Protein AF-A0A9E3QMX7-F1 (afdb_monomer_lite)

Foldseek 3Di:
DDDDDPDPPVPVVPPPPPPDDDDDDDDPPDPPDDDDKDKDKFFADPPCLVVVVCCCVPPVVVVCVVVVKAWDDKDADPDVVVPHPTMIITMID

Radius of gyration: 32.36 Å; chains: 1; bounding box: 72×73×61 Å

Structure (mmCIF, N/CA/C/O backbone):
data_AF-A0A9E3QMX7-F1
#
_entry.id   AF-A0A9E3QMX7-F1
#
loop_
_atom_site.group_PDB
_atom_site.id
_atom_site.type_symbol
_atom_site.label_atom_id
_atom_site.label_alt_id
_atom_site.label_comp_id
_atom_site.label_asym_id
_atom_site.label_entity_id
_atom_site.label_seq_id
_atom_site.pdbx_PDB_ins_code
_atom_site.Cartn_x
_atom_site.Cartn_y
_atom_site.Cartn_z
_atom_site.occupancy
_atom_site.B_iso_or_equiv
_atom_site.auth_seq_id
_atom_site.auth_comp_id
_atom_site.auth_asym_id
_atom_site.auth_atom_id
_atom_site.pdbx_PDB_model_num
ATOM 1 N N . MET A 1 1 ? 56.898 -64.271 -41.130 1.0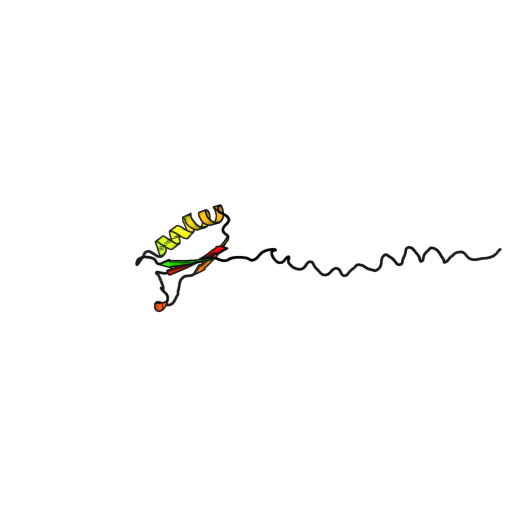0 42.28 1 MET A N 1
ATOM 2 C CA . MET A 1 1 ? 57.439 -62.922 -40.846 1.00 42.28 1 MET A CA 1
ATOM 3 C C . MET A 1 1 ? 56.353 -62.157 -40.098 1.00 42.28 1 MET A C 1
ATOM 5 O O . MET A 1 1 ? 55.369 -61.773 -40.696 1.00 42.28 1 MET A O 1
ATOM 9 N N . LEU A 1 2 ? 56.258 -62.316 -38.783 1.00 44.53 2 LEU A N 1
ATOM 10 C CA . LEU A 1 2 ? 57.011 -61.581 -37.765 1.00 44.53 2 LEU A CA 1
ATOM 11 C C . LEU A 1 2 ? 56.481 -60.141 -37.565 1.00 44.53 2 LEU A C 1
ATOM 13 O O . LEU A 1 2 ? 56.861 -59.226 -38.279 1.00 44.53 2 LEU A O 1
ATOM 17 N N . ARG A 1 3 ? 55.705 -60.007 -36.478 1.00 51.38 3 ARG A N 1
ATOM 18 C CA . ARG A 1 3 ? 55.655 -58.886 -35.520 1.00 51.38 3 ARG A CA 1
ATOM 19 C C . ARG A 1 3 ? 54.771 -57.656 -35.804 1.00 51.38 3 ARG A C 1
ATOM 21 O O . ARG A 1 3 ? 55.146 -56.718 -36.488 1.00 51.38 3 ARG A O 1
ATOM 28 N N . SER A 1 4 ? 53.708 -57.596 -34.996 1.00 56.72 4 SER A N 1
ATOM 29 C CA . SER A 1 4 ? 53.613 -56.620 -33.896 1.00 56.72 4 SER A CA 1
ATOM 30 C C . SER A 1 4 ? 53.464 -55.144 -34.282 1.00 56.72 4 SER A C 1
ATOM 32 O O . SER A 1 4 ? 54.405 -54.373 -34.139 1.00 56.72 4 SER A O 1
ATOM 34 N N . ARG A 1 5 ? 52.252 -54.725 -34.673 1.00 56.28 5 ARG A N 1
ATOM 35 C CA . ARG A 1 5 ? 51.790 -53.323 -34.536 1.00 56.28 5 ARG A CA 1
ATOM 36 C C . ARG A 1 5 ? 50.314 -53.199 -34.127 1.00 56.28 5 ARG A C 1
ATOM 38 O O . ARG A 1 5 ? 49.728 -52.129 -34.229 1.00 56.28 5 ARG A O 1
ATOM 45 N N . ALA A 1 6 ? 49.716 -54.273 -33.618 1.00 50.28 6 ALA A N 1
ATOM 46 C CA . ALA A 1 6 ? 48.446 -54.207 -32.905 1.00 50.28 6 ALA A CA 1
ATOM 47 C C . ALA A 1 6 ? 48.735 -53.858 -31.439 1.00 50.28 6 ALA A C 1
ATOM 49 O O . ALA A 1 6 ? 48.874 -54.777 -30.648 1.00 50.28 6 ALA A O 1
ATOM 50 N N . LEU A 1 7 ? 48.929 -52.572 -31.102 1.00 52.28 7 LEU A N 1
ATOM 51 C CA . LEU A 1 7 ? 48.632 -52.054 -29.746 1.00 52.28 7 LEU A CA 1
ATOM 52 C C . LEU A 1 7 ? 48.827 -50.540 -29.540 1.00 52.28 7 LEU A C 1
ATOM 54 O O . LEU A 1 7 ? 48.390 -50.030 -28.517 1.00 52.28 7 LEU A O 1
ATOM 58 N N . SER A 1 8 ? 49.459 -49.792 -30.451 1.00 54.09 8 SER A N 1
ATOM 59 C CA . SER A 1 8 ? 49.974 -48.452 -30.087 1.00 54.09 8 SER A CA 1
ATOM 60 C C . SER A 1 8 ? 49.180 -47.237 -30.580 1.00 54.09 8 SER A C 1
ATOM 62 O O . SER A 1 8 ? 49.613 -46.121 -30.321 1.00 54.09 8 SER A O 1
ATOM 64 N N . LEU A 1 9 ? 48.028 -47.397 -31.245 1.00 42.22 9 LEU A N 1
ATOM 65 C CA . LEU A 1 9 ? 47.225 -46.239 -31.695 1.00 42.22 9 LEU A CA 1
ATOM 66 C C . LEU A 1 9 ? 45.775 -46.218 -31.188 1.00 42.22 9 LEU A C 1
ATOM 68 O O . LEU A 1 9 ? 45.105 -45.198 -31.293 1.00 42.22 9 LEU A O 1
ATOM 72 N N . ALA A 1 10 ? 45.305 -47.292 -30.547 1.00 48.31 10 ALA A N 1
ATOM 73 C CA . ALA A 1 10 ? 43.984 -47.316 -29.911 1.00 48.31 10 ALA A CA 1
ATOM 74 C C . ALA A 1 10 ? 43.958 -46.643 -28.519 1.00 48.31 10 ALA A C 1
ATOM 76 O O . ALA A 1 10 ? 42.885 -46.437 -27.962 1.00 48.31 10 ALA A O 1
ATOM 77 N N . LEU A 1 11 ? 45.117 -46.267 -27.958 1.00 50.06 11 LEU A N 1
ATOM 78 C CA . LEU A 1 11 ? 45.213 -45.693 -26.607 1.00 50.06 11 LEU A CA 1
ATOM 79 C C . LEU A 1 11 ? 45.243 -44.150 -26.574 1.00 50.06 11 LEU A C 1
ATOM 81 O O . LEU A 1 11 ? 45.100 -43.568 -25.506 1.00 50.06 11 LEU A O 1
ATOM 85 N N . LEU A 1 12 ? 45.375 -43.468 -27.718 1.00 49.09 12 LEU A N 1
ATOM 86 C CA . LEU A 1 12 ? 45.450 -41.995 -27.775 1.00 49.09 12 LEU A CA 1
ATOM 87 C C . LEU A 1 12 ? 44.125 -41.293 -28.122 1.00 49.09 12 LEU A C 1
ATOM 89 O O . LEU A 1 12 ? 44.036 -40.083 -27.945 1.00 49.09 12 LEU A O 1
ATOM 93 N N . LEU A 1 13 ? 43.081 -42.023 -28.536 1.00 51.81 13 LEU A N 1
ATOM 94 C CA . LEU A 1 13 ? 41.723 -41.465 -28.689 1.00 51.81 13 LEU A CA 1
ATOM 95 C C . LEU A 1 13 ? 40.787 -41.767 -27.502 1.00 51.81 13 LEU A C 1
ATOM 97 O O . LEU A 1 13 ? 39.777 -41.091 -27.342 1.00 51.81 13 LEU A O 1
ATOM 101 N N . GLY A 1 14 ? 41.099 -42.757 -26.658 1.00 49.28 14 GLY A N 1
ATOM 102 C CA . GLY A 1 14 ? 40.195 -43.209 -25.588 1.00 49.28 14 GLY A CA 1
ATOM 103 C C . GLY A 1 14 ? 40.308 -42.455 -24.258 1.00 49.28 14 GLY A C 1
ATOM 104 O O . GLY A 1 14 ? 39.392 -42.514 -23.445 1.00 49.28 14 GLY A O 1
ATOM 105 N N . ALA A 1 15 ? 41.406 -41.734 -24.017 1.00 52.03 15 ALA A N 1
ATOM 106 C CA . ALA A 1 15 ? 41.684 -41.137 -22.706 1.00 52.03 15 ALA A CA 1
ATOM 107 C C . ALA A 1 15 ? 41.122 -39.714 -22.511 1.00 52.03 15 ALA A C 1
ATOM 109 O O . ALA A 1 15 ? 41.113 -39.217 -21.390 1.00 52.03 15 ALA A O 1
ATOM 110 N N . CYS A 1 16 ? 40.635 -39.050 -23.566 1.00 51.06 16 CYS A N 1
ATOM 111 C CA . CYS A 1 16 ? 40.142 -37.667 -23.469 1.00 51.06 16 CYS A CA 1
ATOM 112 C C . CYS A 1 16 ? 38.613 -37.564 -23.275 1.00 51.06 16 CYS A C 1
ATOM 114 O O . CYS A 1 16 ? 38.094 -36.477 -23.050 1.00 51.06 16 CYS A O 1
ATOM 116 N N . ALA A 1 17 ? 37.879 -38.682 -23.320 1.00 52.12 17 ALA A N 1
ATOM 117 C CA . ALA A 1 17 ? 36.411 -38.683 -23.287 1.00 52.12 17 ALA A CA 1
ATOM 118 C C . ALA A 1 17 ? 35.783 -39.038 -21.921 1.00 52.12 17 ALA A C 1
ATOM 120 O O . ALA A 1 17 ? 34.565 -39.160 -21.836 1.00 52.12 17 ALA A O 1
ATOM 121 N N . LEU A 1 18 ? 36.571 -39.209 -20.851 1.00 55.72 18 LEU A N 1
ATOM 122 C CA . LEU A 1 18 ? 36.058 -39.655 -19.539 1.00 55.72 18 LEU A CA 1
ATOM 123 C C . LEU A 1 18 ? 36.142 -38.610 -18.415 1.00 55.72 18 LEU A C 1
ATOM 125 O O . LEU A 1 18 ? 35.932 -38.943 -17.252 1.00 55.72 18 LEU A O 1
ATOM 129 N N . VAL A 1 19 ? 36.390 -37.338 -18.732 1.00 57.38 19 VAL A N 1
ATOM 130 C CA . VAL A 1 19 ? 36.397 -36.252 -17.737 1.00 57.38 19 VAL A CA 1
ATOM 131 C C . VAL A 1 19 ? 35.499 -35.113 -18.207 1.00 57.38 19 VAL A C 1
ATOM 133 O O . VAL A 1 19 ? 36.015 -34.103 -18.660 1.00 57.38 19 VAL A O 1
ATOM 136 N N . ASN A 1 20 ? 34.169 -35.267 -18.140 1.00 58.84 20 ASN A N 1
ATOM 137 C CA . ASN A 1 20 ? 33.279 -34.156 -17.752 1.00 58.84 20 ASN A CA 1
ATOM 138 C C . ASN A 1 20 ? 31.803 -34.580 -17.583 1.00 58.84 20 ASN A C 1
ATOM 140 O O . ASN A 1 20 ? 30.980 -34.365 -18.467 1.00 58.84 20 ASN A O 1
ATOM 144 N N . ALA A 1 21 ? 31.431 -35.164 -16.442 1.00 61.31 21 ALA A N 1
ATOM 145 C CA . ALA A 1 21 ? 30.018 -35.450 -16.139 1.00 61.31 21 ALA A CA 1
ATOM 146 C C . ALA A 1 21 ? 29.618 -35.080 -14.702 1.00 61.31 21 ALA A C 1
ATOM 148 O O . ALA A 1 21 ? 28.792 -35.742 -14.085 1.00 61.31 21 ALA A O 1
ATOM 149 N N . ALA A 1 22 ? 30.201 -34.009 -14.164 1.00 62.84 22 ALA A N 1
ATOM 150 C CA . ALA A 1 22 ? 29.768 -33.427 -12.897 1.00 62.84 22 ALA A CA 1
ATOM 151 C C . ALA A 1 22 ? 29.929 -31.903 -12.935 1.00 62.84 22 ALA A C 1
ATOM 153 O O . ALA A 1 22 ? 30.646 -31.315 -12.128 1.00 62.84 22 ALA A O 1
ATOM 154 N N . ALA A 1 23 ? 29.285 -31.249 -13.906 1.00 67.19 23 ALA A N 1
ATOM 155 C CA . ALA A 1 23 ? 29.046 -29.820 -13.764 1.00 67.19 23 ALA A CA 1
ATOM 156 C C . ALA A 1 23 ? 28.054 -29.644 -12.599 1.00 67.19 23 ALA A C 1
ATOM 158 O O . ALA A 1 23 ? 27.013 -30.310 -12.600 1.00 67.19 23 ALA A O 1
ATOM 159 N N . PRO A 1 24 ? 28.353 -28.811 -11.587 1.00 73.69 24 PRO A N 1
ATOM 160 C CA . PRO A 1 24 ? 27.368 -28.496 -10.563 1.00 73.69 24 PRO A CA 1
ATOM 161 C C . PRO A 1 24 ? 26.131 -27.906 -11.244 1.00 73.69 24 PRO A C 1
ATOM 163 O O . PRO A 1 24 ? 26.257 -27.133 -12.197 1.00 73.69 24 PRO A O 1
ATOM 166 N N . ALA A 1 25 ? 24.941 -28.281 -10.767 1.00 77.56 25 ALA A N 1
ATOM 167 C CA . ALA A 1 25 ? 23.698 -27.682 -11.239 1.00 77.56 25 ALA A CA 1
ATOM 168 C C . ALA A 1 25 ? 23.823 -26.146 -11.202 1.00 77.56 25 ALA A C 1
ATOM 170 O O . ALA A 1 25 ? 24.438 -25.622 -10.261 1.00 77.56 25 ALA A O 1
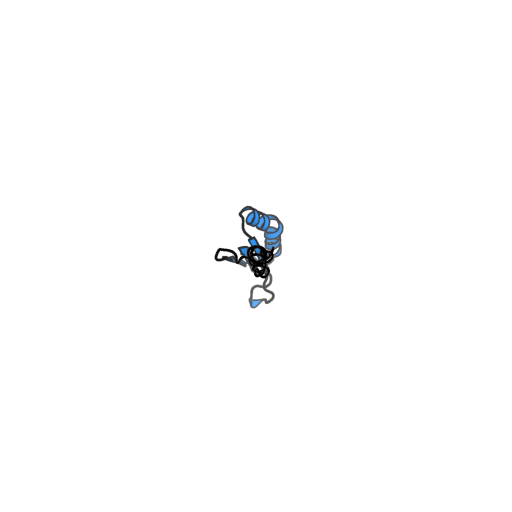ATOM 171 N N . PRO A 1 26 ? 23.283 -25.420 -12.201 1.00 76.19 26 PRO A N 1
ATOM 172 C CA . PRO A 1 26 ? 23.304 -23.966 -12.180 1.00 76.19 26 PRO A CA 1
ATOM 173 C C . PRO A 1 26 ? 22.700 -23.500 -10.855 1.00 76.19 26 PRO A C 1
ATOM 175 O O . PRO A 1 26 ? 21.561 -23.832 -10.520 1.00 76.19 26 PRO A O 1
ATOM 178 N N . ARG A 1 27 ? 23.505 -22.790 -10.059 1.00 75.69 27 ARG A N 1
ATOM 179 C CA . ARG A 1 27 ? 22.998 -22.128 -8.857 1.00 75.69 27 ARG A CA 1
ATOM 180 C C . ARG A 1 27 ? 21.977 -21.083 -9.307 1.00 75.69 27 ARG A C 1
ATOM 182 O O . ARG A 1 27 ? 22.187 -20.500 -10.372 1.00 75.69 27 ARG A O 1
ATOM 189 N N . PRO A 1 28 ? 20.911 -20.834 -8.526 1.00 78.19 28 PRO A N 1
ATOM 190 C CA . PRO A 1 28 ? 20.046 -19.692 -8.774 1.00 78.19 28 PRO A CA 1
ATOM 191 C C . PRO A 1 28 ? 20.924 -18.460 -8.978 1.00 78.19 28 PRO A C 1
ATOM 193 O O . PRO A 1 28 ? 21.806 -18.191 -8.159 1.00 78.19 28 PRO A O 1
ATOM 196 N N . GLU A 1 29 ? 20.750 -17.779 -10.106 1.00 67.25 29 GLU A N 1
ATOM 197 C CA . GLU A 1 29 ? 21.445 -16.526 -10.354 1.00 67.25 29 GLU A CA 1
ATOM 198 C C . GLU A 1 29 ? 20.985 -15.537 -9.280 1.00 67.25 29 GLU A C 1
ATOM 200 O O . GLU A 1 29 ? 19.824 -15.123 -9.252 1.00 67.25 29 GLU A O 1
ATOM 205 N N . GLU A 1 30 ? 21.877 -15.217 -8.341 1.00 68.69 30 GLU A N 1
ATOM 206 C CA . GLU A 1 30 ? 21.642 -14.144 -7.381 1.00 68.69 30 GLU A CA 1
ATOM 207 C C . GLU A 1 30 ? 21.453 -12.853 -8.188 1.00 68.69 30 GLU A C 1
ATOM 209 O O . GLU A 1 30 ? 22.310 -12.546 -9.026 1.00 68.69 30 GLU A O 1
ATOM 214 N N . PRO A 1 31 ? 20.351 -12.106 -7.990 1.00 69.06 31 PRO A N 1
ATOM 215 C CA . PRO A 1 31 ? 20.108 -10.887 -8.741 1.00 69.06 31 PRO A CA 1
ATOM 216 C C . PRO A 1 31 ? 21.339 -9.986 -8.648 1.00 69.06 31 PRO A C 1
ATOM 218 O O . PRO A 1 31 ? 21.780 -9.630 -7.554 1.00 69.06 31 PRO A O 1
ATOM 221 N N . SER A 1 32 ? 21.910 -9.628 -9.797 1.00 66.94 32 SER A N 1
ATOM 222 C CA . SER A 1 32 ? 23.099 -8.785 -9.883 1.00 66.94 32 SER A CA 1
ATOM 223 C C . SER A 1 32 ? 22.732 -7.333 -9.547 1.00 66.94 32 SER A C 1
ATOM 225 O O . SER A 1 32 ? 22.585 -6.492 -10.431 1.00 66.94 32 SER A O 1
ATOM 227 N N . GLY A 1 33 ? 22.495 -7.046 -8.267 1.00 75.38 33 GLY A N 1
ATOM 228 C CA . GLY A 1 33 ? 22.153 -5.716 -7.771 1.00 75.38 33 GLY A CA 1
ATOM 229 C C . GLY A 1 33 ? 21.538 -5.734 -6.372 1.00 75.38 33 GLY A C 1
ATOM 230 O O . GLY A 1 33 ? 20.823 -6.660 -5.991 1.00 75.38 33 GLY A O 1
ATOM 231 N N . HIS A 1 34 ? 21.787 -4.681 -5.593 1.00 82.94 34 HIS A N 1
ATOM 232 C CA . HIS A 1 34 ? 21.115 -4.491 -4.309 1.00 82.94 34 HIS A CA 1
ATOM 233 C C . HIS A 1 34 ? 19.639 -4.147 -4.544 1.00 82.94 34 HIS A C 1
ATOM 235 O O . HIS A 1 34 ? 19.326 -3.131 -5.165 1.00 82.94 34 HIS A O 1
ATOM 241 N N . ARG A 1 35 ? 18.717 -4.975 -4.036 1.00 86.38 35 ARG A N 1
ATOM 242 C CA . ARG A 1 35 ? 17.283 -4.652 -4.051 1.00 86.38 35 ARG A CA 1
ATOM 243 C C . ARG A 1 35 ? 16.972 -3.606 -2.987 1.00 86.38 35 ARG A C 1
ATOM 245 O O . ARG A 1 35 ? 17.320 -3.788 -1.822 1.00 86.38 35 ARG A O 1
ATOM 252 N N . VAL A 1 36 ? 16.267 -2.552 -3.380 1.00 91.06 36 VAL A N 1
ATOM 253 C CA . VAL A 1 36 ? 15.710 -1.557 -2.458 1.00 91.06 36 VAL A CA 1
ATOM 254 C C . VAL A 1 36 ? 14.231 -1.861 -2.256 1.00 91.06 36 VAL A C 1
ATOM 256 O O . VAL A 1 36 ? 13.549 -2.314 -3.172 1.00 91.06 36 VAL A O 1
ATOM 259 N N . PHE A 1 37 ? 13.746 -1.640 -1.039 1.00 94.31 37 PHE A N 1
ATOM 260 C CA . PHE A 1 37 ? 12.330 -1.728 -0.713 1.00 94.31 37 PHE A CA 1
ATOM 261 C C . PHE A 1 37 ? 11.886 -0.420 -0.073 1.00 94.31 37 PHE A C 1
ATOM 263 O O . PHE A 1 37 ? 12.593 0.139 0.764 1.00 94.31 37 PHE A O 1
ATOM 270 N N . GLU A 1 38 ? 10.691 0.028 -0.429 1.00 95.06 38 GLU A N 1
ATOM 271 C CA . GLU A 1 38 ? 10.030 1.172 0.183 1.00 95.06 38 GLU A CA 1
ATOM 272 C C . GLU A 1 38 ? 8.874 0.677 1.057 1.00 95.06 38 GLU A C 1
ATOM 274 O O . GLU A 1 38 ? 8.011 -0.082 0.602 1.00 95.06 38 GLU A O 1
ATOM 279 N N . LEU A 1 39 ? 8.858 1.122 2.315 1.00 96.44 39 LEU A N 1
ATOM 280 C CA . LEU A 1 39 ? 7.735 0.955 3.232 1.00 96.44 39 LEU A CA 1
ATOM 281 C C . LEU A 1 39 ? 7.042 2.305 3.397 1.00 96.44 39 LEU A C 1
ATOM 283 O O . LEU A 1 39 ? 7.683 3.296 3.747 1.00 96.44 39 LEU A O 1
ATOM 287 N N . ARG A 1 40 ? 5.734 2.346 3.156 1.00 95.94 40 ARG A N 1
ATOM 288 C CA . ARG A 1 40 ? 4.934 3.571 3.262 1.00 95.94 40 ARG A CA 1
ATOM 289 C C . A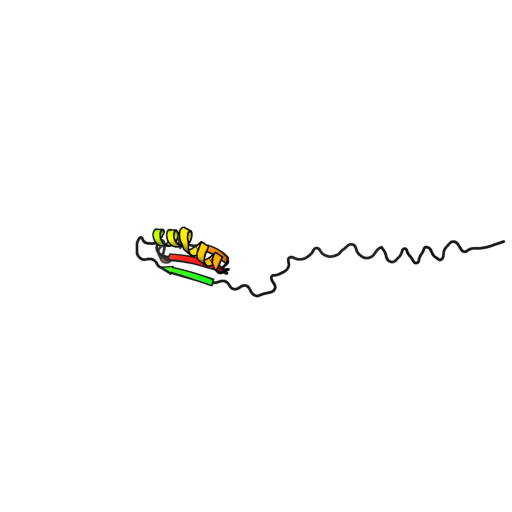RG A 1 40 ? 3.922 3.412 4.383 1.00 95.94 40 ARG A C 1
ATOM 291 O O . ARG A 1 40 ? 3.359 2.337 4.533 1.00 95.94 40 ARG A O 1
ATOM 298 N N . THR A 1 41 ? 3.642 4.487 5.112 1.00 96.56 41 THR A N 1
ATOM 299 C CA . THR A 1 41 ? 2.596 4.511 6.143 1.00 96.56 41 THR A CA 1
ATOM 300 C C . THR A 1 41 ? 1.607 5.615 5.820 1.00 96.56 41 THR A C 1
ATOM 302 O O . THR A 1 41 ? 1.982 6.781 5.716 1.00 96.56 41 THR A O 1
ATOM 305 N N . TYR A 1 42 ? 0.343 5.241 5.664 1.00 96.94 42 TYR A N 1
ATOM 306 C CA . TYR A 1 42 ? -0.763 6.159 5.430 1.00 96.94 42 TYR A CA 1
ATOM 307 C C . TYR A 1 42 ? -1.675 6.194 6.645 1.00 96.94 42 TYR A C 1
ATOM 309 O O . TYR A 1 42 ? -1.976 5.143 7.201 1.00 96.94 42 TYR A O 1
ATOM 317 N N . TYR A 1 43 ? -2.144 7.391 6.988 1.00 96.38 43 TYR A N 1
ATOM 318 C CA . TYR A 1 43 ? -3.155 7.628 8.013 1.00 96.38 43 TYR A CA 1
ATOM 319 C C . TYR A 1 43 ? -4.404 8.192 7.345 1.00 96.38 43 TYR A C 1
ATOM 321 O O . TYR A 1 43 ? -4.307 9.094 6.506 1.00 96.38 43 TYR A O 1
ATOM 329 N N . THR A 1 44 ? -5.567 7.659 7.692 1.00 96.44 44 THR A N 1
ATOM 330 C CA . THR A 1 44 ? -6.856 8.130 7.187 1.00 96.44 44 THR A CA 1
ATOM 331 C C . THR A 1 44 ? -7.627 8.880 8.255 1.00 96.44 44 THR A C 1
ATOM 333 O O . THR A 1 44 ? -7.525 8.578 9.439 1.00 96.44 44 THR A O 1
ATOM 336 N N . ASN A 1 45 ? -8.484 9.799 7.817 1.00 96.31 45 ASN A N 1
ATOM 337 C CA . ASN A 1 45 ? -9.527 10.334 8.684 1.00 96.31 45 ASN A CA 1
ATOM 338 C C . ASN A 1 45 ? -10.479 9.210 9.150 1.00 96.31 45 ASN A C 1
ATOM 340 O O . ASN A 1 45 ? -10.612 8.197 8.450 1.00 96.31 45 ASN A O 1
ATOM 344 N N . PRO A 1 46 ? -11.191 9.391 10.278 1.00 94.81 46 PRO A N 1
ATOM 345 C CA . PRO A 1 46 ? -12.154 8.409 10.768 1.00 94.81 46 PRO A CA 1
ATOM 346 C C . PRO A 1 46 ? -13.162 7.981 9.692 1.00 94.81 46 PRO A C 1
ATOM 348 O O . PRO A 1 46 ? -13.726 8.817 8.983 1.00 94.81 46 PRO A O 1
ATOM 351 N N . GLY A 1 47 ? -13.366 6.668 9.550 1.00 95.31 47 GLY A N 1
ATOM 352 C CA . GLY A 1 47 ? -14.302 6.084 8.581 1.00 95.31 47 GLY A CA 1
ATOM 353 C C . GLY A 1 47 ? -13.849 6.122 7.114 1.00 95.31 47 GLY A C 1
ATOM 354 O O . GLY A 1 47 ? -14.645 5.804 6.235 1.00 95.31 47 GLY A O 1
ATOM 355 N N . LYS A 1 48 ? -12.598 6.509 6.816 1.00 97.25 48 LYS A N 1
ATOM 356 C CA . LYS A 1 48 ? -12.077 6.631 5.436 1.00 97.25 48 LYS A CA 1
ATOM 357 C C . LYS A 1 48 ? -11.155 5.501 4.980 1.00 97.25 48 LYS A C 1
ATOM 359 O O . LYS A 1 48 ? -10.603 5.565 3.880 1.00 97.25 48 LYS A O 1
ATOM 364 N N . MET A 1 49 ? -11.018 4.449 5.777 1.00 96.75 49 MET A N 1
ATOM 365 C CA . MET A 1 49 ? -10.147 3.320 5.455 1.00 96.75 49 MET A CA 1
ATOM 366 C C . MET A 1 49 ? -10.621 2.529 4.230 1.00 96.75 49 MET A C 1
ATOM 368 O O . MET A 1 49 ? -9.822 2.206 3.349 1.00 96.75 49 MET A O 1
ATOM 372 N N . ASP A 1 50 ? -11.930 2.301 4.108 1.00 97.00 50 ASP A N 1
ATOM 373 C CA . ASP A 1 50 ? -12.501 1.599 2.954 1.00 97.00 50 ASP A CA 1
ATOM 374 C C . ASP A 1 50 ? -12.341 2.395 1.652 1.00 97.00 50 ASP A C 1
ATOM 376 O O . ASP A 1 50 ? -11.990 1.820 0.617 1.00 97.00 50 ASP A O 1
ATOM 380 N N . ASP A 1 51 ? -12.496 3.722 1.713 1.00 97.88 51 ASP A N 1
ATOM 381 C CA . ASP A 1 51 ? -12.241 4.626 0.584 1.00 97.88 51 ASP A CA 1
ATOM 382 C C . ASP A 1 51 ? -10.767 4.548 0.144 1.00 97.88 51 ASP A C 1
ATOM 384 O O . ASP A 1 51 ? -10.462 4.471 -1.053 1.00 97.88 51 ASP A O 1
ATOM 388 N N . LEU A 1 52 ? -9.831 4.514 1.103 1.00 97.44 52 LEU A N 1
ATOM 389 C CA . LEU A 1 52 ? -8.403 4.360 0.821 1.00 97.44 52 LEU A CA 1
ATOM 390 C C . LEU A 1 52 ? -8.106 3.012 0.154 1.00 97.44 52 LEU A C 1
ATOM 392 O O . LEU A 1 52 ? -7.408 2.962 -0.864 1.00 97.44 52 LEU A O 1
ATOM 396 N N . HIS A 1 53 ? -8.656 1.928 0.696 1.00 97.25 53 HIS A N 1
ATOM 397 C CA . HIS A 1 53 ? -8.533 0.589 0.132 1.00 97.25 53 HIS A CA 1
ATOM 398 C C . HIS A 1 53 ? -9.089 0.517 -1.297 1.00 97.25 53 HIS A C 1
ATOM 400 O O . HIS A 1 53 ? -8.434 -0.027 -2.191 1.00 97.25 53 HIS A O 1
ATOM 406 N N . LYS A 1 54 ? -10.267 1.107 -1.537 1.00 98.12 54 LYS A N 1
ATOM 407 C CA . LYS A 1 54 ? -10.889 1.199 -2.863 1.00 98.12 54 LYS A CA 1
ATOM 408 C C . LYS A 1 54 ? -9.977 1.923 -3.849 1.00 98.12 54 LYS A C 1
ATOM 410 O O . LYS A 1 54 ? -9.692 1.389 -4.919 1.00 98.12 54 LYS A O 1
ATOM 415 N N . ARG A 1 55 ? -9.430 3.080 -3.460 1.00 97.44 55 ARG A N 1
ATOM 416 C CA . ARG A 1 55 ? -8.492 3.856 -4.286 1.00 97.44 55 ARG A CA 1
ATOM 417 C C . ARG A 1 55 ? -7.260 3.044 -4.688 1.00 97.44 55 ARG A C 1
ATOM 419 O O . ARG A 1 55 ? -6.843 3.102 -5.847 1.00 97.44 55 ARG A O 1
ATOM 426 N N . PHE A 1 56 ? -6.677 2.290 -3.755 1.00 97.25 56 PHE A N 1
ATOM 427 C CA . PHE A 1 56 ? -5.524 1.445 -4.066 1.00 97.25 56 PHE A CA 1
ATOM 428 C C . PHE A 1 56 ? -5.882 0.333 -5.051 1.00 97.25 56 PHE A C 1
ATOM 430 O O . PHE A 1 56 ? -5.221 0.220 -6.085 1.00 97.25 56 PHE A O 1
ATOM 437 N N . ARG A 1 57 ? -6.955 -0.420 -4.774 1.00 96.50 57 ARG A N 1
ATOM 438 C CA . ARG A 1 57 ? -7.406 -1.533 -5.623 1.00 96.50 57 ARG A CA 1
ATOM 439 C C . ARG A 1 57 ? -7.776 -1.092 -7.036 1.00 96.50 57 ARG A C 1
ATOM 441 O O . ARG A 1 57 ? -7.376 -1.739 -7.996 1.00 96.50 57 ARG A O 1
ATOM 448 N N . GLU A 1 58 ? -8.530 -0.007 -7.165 1.00 97.88 58 GLU A N 1
ATOM 449 C CA . GLU A 1 58 ? -9.131 0.387 -8.444 1.00 97.88 58 GLU A CA 1
ATOM 450 C C . GLU A 1 58 ? -8.226 1.289 -9.290 1.00 97.88 58 GLU A C 1
ATOM 452 O O . GLU A 1 58 ? -8.379 1.347 -10.512 1.00 97.88 58 GLU A O 1
ATOM 457 N N . HIS A 1 59 ? -7.274 1.994 -8.669 1.00 97.12 59 HIS A N 1
ATOM 458 C CA . HIS A 1 59 ? -6.501 3.024 -9.365 1.00 97.12 59 HIS A CA 1
ATOM 459 C C . HIS A 1 59 ? -4.996 2.931 -9.111 1.00 97.12 59 HIS A C 1
ATOM 461 O O . HIS A 1 59 ? -4.212 2.814 -10.055 1.00 97.12 59 HIS A O 1
ATOM 467 N N . THR A 1 60 ? -4.563 3.008 -7.850 1.00 96.88 60 THR A N 1
ATOM 468 C CA . THR A 1 60 ? -3.146 3.254 -7.535 1.00 96.88 60 THR A CA 1
ATOM 469 C C . THR A 1 60 ? -2.250 2.066 -7.869 1.00 96.88 60 THR A C 1
ATOM 471 O O . THR A 1 60 ? -1.181 2.276 -8.434 1.00 96.88 60 THR A O 1
ATOM 474 N N . CYS A 1 61 ? -2.692 0.830 -7.614 1.00 96.94 61 CYS A N 1
ATOM 475 C CA . CYS A 1 61 ? -1.894 -0.354 -7.937 1.00 96.94 61 CYS A CA 1
ATOM 476 C C . CYS A 1 61 ? -1.553 -0.422 -9.434 1.00 96.94 61 CYS A C 1
ATOM 478 O O . CYS A 1 61 ? -0.395 -0.629 -9.796 1.00 96.94 61 CYS A O 1
ATOM 480 N N . ARG A 1 62 ? -2.536 -0.153 -10.306 1.00 96.75 62 ARG A N 1
ATOM 481 C CA . ARG A 1 62 ? -2.329 -0.098 -11.761 1.00 96.75 62 ARG A CA 1
ATOM 482 C C . ARG A 1 62 ? -1.358 1.014 -12.160 1.00 96.75 62 ARG A C 1
ATOM 484 O O . ARG A 1 62 ? -0.536 0.811 -13.050 1.00 96.75 62 ARG A O 1
ATOM 491 N N . LEU A 1 63 ? -1.451 2.186 -11.528 1.00 97.12 63 LEU A N 1
ATOM 492 C CA . LEU A 1 63 ? -0.546 3.303 -11.803 1.00 97.12 63 LEU A CA 1
ATOM 493 C C . LEU A 1 63 ? 0.899 2.961 -11.412 1.00 97.12 63 LEU A C 1
ATOM 495 O O . LEU A 1 63 ? 1.810 3.207 -12.194 1.00 97.12 63 LEU A O 1
ATOM 499 N N . PHE A 1 64 ? 1.110 2.353 -10.246 1.00 96.06 64 PHE A N 1
ATOM 500 C CA . PHE A 1 64 ? 2.444 1.966 -9.775 1.00 96.06 64 PHE A CA 1
ATOM 501 C C . PHE A 1 64 ? 3.077 0.917 -10.692 1.00 96.06 64 PHE A C 1
ATOM 503 O O . PHE A 1 64 ? 4.210 1.091 -11.138 1.00 96.06 64 PHE A O 1
ATOM 510 N N . GLN A 1 65 ? 2.306 -0.102 -11.078 1.00 96.00 65 GLN A N 1
ATOM 511 C CA . GLN A 1 65 ? 2.751 -1.111 -12.041 1.00 96.00 65 GLN A CA 1
ATOM 512 C C . GLN A 1 65 ? 3.081 -0.499 -13.411 1.00 96.00 65 GLN A C 1
ATOM 514 O O . GLN A 1 65 ? 4.092 -0.854 -14.011 1.00 96.00 65 GLN A O 1
ATOM 519 N N . LYS A 1 66 ? 2.285 0.472 -13.893 1.00 97.12 66 LYS A N 1
ATOM 520 C CA . LYS A 1 66 ? 2.565 1.202 -15.146 1.00 97.12 66 LYS A CA 1
ATOM 521 C C . LYS A 1 66 ? 3.927 1.908 -15.120 1.00 97.12 66 LYS A C 1
ATOM 523 O O . LYS A 1 66 ? 4.549 2.050 -16.167 1.00 97.12 66 LYS A O 1
ATOM 528 N N . HIS A 1 67 ? 4.382 2.342 -13.947 1.00 96.19 67 HIS A N 1
ATOM 529 C CA . HIS A 1 67 ? 5.671 3.008 -13.756 1.00 96.19 67 HIS A CA 1
ATOM 530 C C . HIS A 1 67 ? 6.788 2.059 -13.287 1.00 96.19 67 HIS A C 1
ATOM 532 O O . HIS A 1 67 ? 7.823 2.524 -12.824 1.00 96.19 67 HIS A O 1
ATOM 538 N N . GLY A 1 68 ? 6.603 0.742 -13.431 1.00 94.25 68 GLY A N 1
ATOM 539 C CA . GLY A 1 68 ? 7.647 -0.255 -13.177 1.00 94.25 68 GLY A CA 1
ATOM 540 C C . GLY A 1 68 ? 7.854 -0.616 -11.706 1.00 94.25 68 GLY A C 1
ATOM 541 O O . GLY A 1 68 ? 8.818 -1.306 -11.390 1.00 94.25 68 GLY A O 1
ATOM 542 N N . MET A 1 69 ? 6.966 -0.183 -10.809 1.00 94.88 69 MET A N 1
ATOM 543 C CA . MET A 1 69 ? 7.060 -0.523 -9.389 1.00 94.88 69 MET A CA 1
ATOM 544 C C . MET A 1 69 ? 6.497 -1.924 -9.130 1.00 94.88 69 MET A C 1
ATOM 546 O O . MET A 1 69 ? 5.431 -2.294 -9.634 1.00 94.88 69 MET A O 1
ATOM 550 N N . THR A 1 70 ? 7.176 -2.682 -8.277 1.00 94.94 70 THR A N 1
ATOM 551 C CA . THR A 1 70 ? 6.758 -4.008 -7.821 1.00 94.94 70 THR A CA 1
ATOM 552 C C . THR A 1 70 ? 6.008 -3.889 -6.499 1.00 94.94 70 THR A C 1
ATOM 554 O O . THR A 1 70 ? 6.584 -3.535 -5.475 1.00 94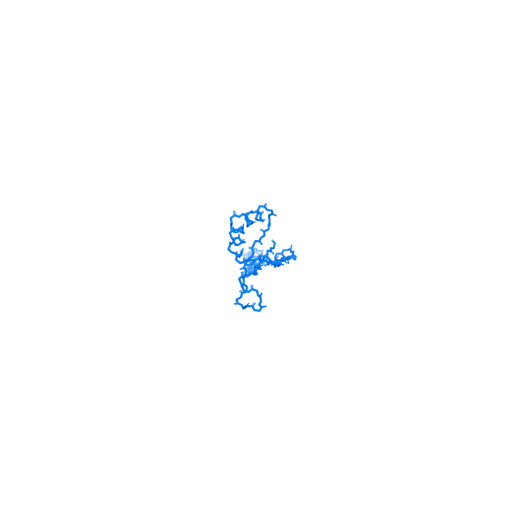.94 70 THR A O 1
ATOM 557 N N . LEU A 1 71 ? 4.720 -4.233 -6.481 1.00 96.19 71 LEU A N 1
ATOM 558 C CA . LEU A 1 71 ? 3.932 -4.285 -5.244 1.00 96.19 71 LEU A CA 1
ATOM 559 C C . LEU A 1 71 ? 4.233 -5.586 -4.493 1.00 96.19 71 L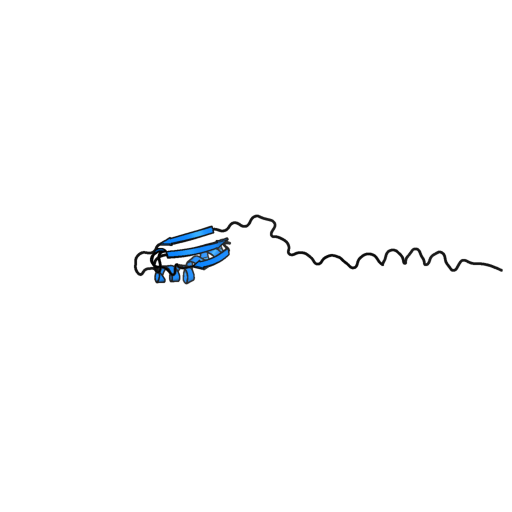EU A C 1
ATOM 561 O O . LEU A 1 71 ? 4.044 -6.667 -5.045 1.00 96.19 71 LEU A O 1
ATOM 565 N N . VAL A 1 72 ? 4.675 -5.491 -3.239 1.00 96.25 72 VAL A N 1
ATOM 566 C CA . VAL A 1 72 ? 4.988 -6.664 -2.403 1.00 96.25 72 VAL A CA 1
ATOM 567 C C . VAL A 1 72 ? 3.804 -7.039 -1.517 1.00 96.25 72 VAL A C 1
ATOM 569 O O . VAL A 1 72 ? 3.503 -8.218 -1.362 1.00 96.25 72 VAL A O 1
ATOM 572 N N . GLY A 1 73 ? 3.127 -6.052 -0.930 1.00 95.25 73 GLY A N 1
ATOM 573 C CA . GLY A 1 73 ? 1.977 -6.312 -0.071 1.00 95.25 73 GLY A CA 1
ATOM 574 C C . GLY A 1 73 ? 1.442 -5.074 0.634 1.00 95.25 73 GLY A C 1
ATOM 575 O O . GLY A 1 73 ? 2.005 -3.982 0.530 1.00 95.25 73 GLY A O 1
ATOM 576 N N . PHE A 1 74 ? 0.337 -5.279 1.344 1.00 97.44 74 PHE A N 1
ATOM 577 C CA . PHE A 1 74 ? -0.389 -4.267 2.100 1.00 97.44 74 PHE A CA 1
ATOM 578 C C . PHE A 1 74 ? -0.769 -4.852 3.459 1.00 97.44 74 PHE A C 1
ATOM 580 O O . PHE A 1 74 ? -1.280 -5.969 3.523 1.00 97.44 74 PHE A O 1
ATOM 587 N N . TRP A 1 75 ? -0.544 -4.091 4.527 1.00 97.56 75 TRP A N 1
ATOM 588 C CA . TRP A 1 75 ? -0.866 -4.487 5.896 1.00 97.56 75 TRP A CA 1
ATOM 589 C C . TRP A 1 75 ? -1.664 -3.396 6.602 1.00 97.56 75 TRP A C 1
ATOM 591 O O . TRP A 1 75 ? -1.472 -2.206 6.352 1.00 97.56 75 TRP A O 1
ATOM 601 N N . THR A 1 76 ? -2.530 -3.812 7.518 1.00 96.88 76 THR A N 1
ATOM 602 C CA . THR A 1 76 ? -3.248 -2.936 8.446 1.00 96.88 76 THR A CA 1
ATOM 603 C C . THR A 1 76 ? -2.958 -3.403 9.870 1.00 96.88 76 THR A C 1
ATOM 605 O O . THR A 1 76 ? -2.944 -4.618 10.096 1.00 96.88 76 THR A O 1
ATOM 608 N N . PRO A 1 77 ? -2.730 -2.499 10.835 1.00 96.06 77 PRO A N 1
ATOM 609 C CA . PRO A 1 77 ? -2.586 -2.892 12.230 1.00 96.06 77 PRO A CA 1
ATOM 610 C C . PRO A 1 77 ? -3.844 -3.586 12.752 1.00 96.06 77 PRO A C 1
ATOM 612 O O . PRO A 1 77 ? -4.960 -3.267 12.335 1.00 96.06 77 PRO A O 1
ATOM 615 N N . ILE A 1 78 ? -3.650 -4.523 13.677 1.00 96.12 78 ILE A N 1
ATOM 616 C CA . ILE A 1 78 ? 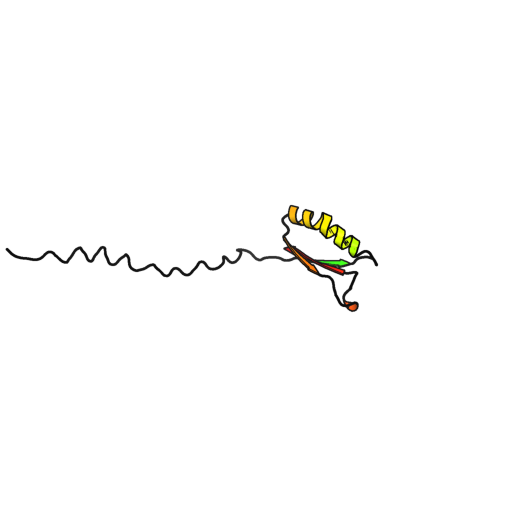-4.740 -5.246 14.350 1.00 96.12 78 ILE A CA 1
ATOM 617 C C . ILE A 1 78 ? -5.025 -4.702 15.757 1.00 96.12 78 ILE A C 1
ATOM 619 O O . ILE A 1 78 ? -6.152 -4.830 16.234 1.00 96.12 78 ILE A O 1
ATOM 623 N N . ASP A 1 79 ? -4.037 -4.057 16.383 1.00 96.56 79 ASP A N 1
ATOM 624 C CA . ASP A 1 79 ? -4.139 -3.469 17.718 1.00 96.56 79 ASP A CA 1
ATOM 625 C C . ASP A 1 79 ? -4.507 -1.981 17.639 1.00 96.56 79 ASP A C 1
ATOM 627 O O . ASP A 1 79 ? -3.939 -1.229 16.844 1.00 96.56 79 ASP A O 1
ATOM 631 N N . GLU A 1 80 ? -5.408 -1.525 18.515 1.00 93.50 80 GLU A N 1
ATOM 632 C CA . GLU A 1 80 ? -5.860 -0.120 18.560 1.00 93.50 80 GLU A CA 1
ATOM 633 C C . GLU A 1 80 ? -4.691 0.859 18.766 1.00 93.50 80 GLU A C 1
ATOM 635 O O . GLU A 1 80 ? -4.613 1.888 18.100 1.00 93.50 80 GLU A O 1
ATOM 640 N N . LYS A 1 81 ? -3.723 0.501 19.626 1.00 94.81 81 LYS A N 1
ATOM 641 C CA . LYS A 1 81 ? -2.526 1.319 19.910 1.00 94.81 81 LYS A CA 1
ATOM 642 C C . LYS A 1 81 ? -1.671 1.594 18.666 1.00 94.81 81 LYS A C 1
ATOM 644 O O . LYS A 1 81 ? -0.924 2.568 18.641 1.00 94.81 81 LYS A O 1
ATOM 649 N N . ASP A 1 82 ? -1.769 0.730 17.656 1.00 92.25 82 ASP A N 1
ATOM 650 C CA . ASP A 1 82 ? -0.948 0.779 16.450 1.00 92.25 82 ASP A CA 1
ATOM 651 C C . ASP A 1 82 ? -1.678 1.435 15.265 1.00 92.25 82 ASP A C 1
ATOM 653 O O . ASP A 1 82 ? -1.068 1.614 14.204 1.00 92.25 82 ASP A O 1
ATOM 657 N N . GLY A 1 83 ? -2.936 1.858 15.443 1.00 92.19 83 GLY A N 1
ATOM 658 C CA . GLY A 1 83 ? -3.764 2.483 14.405 1.00 92.19 83 GLY A CA 1
ATOM 659 C C . GLY A 1 83 ? -4.639 1.482 13.645 1.00 92.19 83 GLY A C 1
ATOM 660 O O . GLY A 1 83 ? -4.608 1.383 12.413 1.00 92.19 83 GLY A O 1
ATOM 661 N N . LYS A 1 84 ? -5.382 0.649 14.375 1.00 94.81 84 LYS A N 1
ATOM 662 C CA . LYS A 1 84 ? -6.341 -0.271 13.763 1.00 94.81 84 LYS A CA 1
ATOM 663 C C . LYS A 1 84 ? -7.501 0.523 13.159 1.00 94.81 84 LYS A C 1
ATOM 665 O O . LYS A 1 84 ? -8.170 1.298 13.830 1.00 94.81 84 LYS A O 1
ATOM 670 N N . GLY A 1 85 ? -7.766 0.288 11.877 1.00 93.06 85 GLY A N 1
ATOM 671 C CA . GLY A 1 85 ? -8.877 0.920 11.160 1.00 93.06 85 GLY A CA 1
ATOM 672 C C . GLY A 1 85 ? -8.586 2.315 10.603 1.00 93.06 85 GLY A C 1
ATOM 673 O O . GLY A 1 85 ? -9.444 2.854 9.912 1.00 93.06 85 GLY A O 1
ATOM 674 N N . ASP A 1 86 ? -7.397 2.877 10.832 1.00 94.88 86 ASP A N 1
ATOM 675 C CA . ASP A 1 86 ? -6.990 4.178 10.289 1.00 94.88 86 ASP A CA 1
ATOM 676 C C . ASP A 1 86 ? -5.605 4.176 9.612 1.00 94.88 86 ASP A C 1
ATOM 678 O O . ASP A 1 86 ? -5.267 5.139 8.918 1.00 94.88 86 ASP A O 1
ATOM 682 N N . LYS A 1 87 ? -4.816 3.099 9.752 1.00 96.44 87 LYS A N 1
ATOM 683 C CA . LYS A 1 87 ? -3.474 2.983 9.165 1.00 96.44 87 LYS A CA 1
ATOM 684 C C . LYS A 1 87 ? -3.356 1.883 8.107 1.00 96.44 87 LYS A C 1
ATOM 686 O O . LYS A 1 87 ? -3.650 0.716 8.363 1.00 96.44 87 LYS A O 1
ATOM 691 N N . LEU A 1 88 ? -2.807 2.241 6.941 1.00 97.25 88 LEU A N 1
ATOM 692 C CA . LEU A 1 88 ? -2.413 1.313 5.872 1.00 97.25 88 LEU A CA 1
ATOM 693 C C . LEU A 1 88 ? -0.900 1.368 5.649 1.00 97.25 88 LEU A C 1
ATOM 695 O O . LEU A 1 88 ? -0.332 2.451 5.489 1.00 97.25 88 LEU A O 1
ATOM 699 N N . VAL A 1 89 ? -0.266 0.201 5.557 1.00 97.31 89 VAL A N 1
ATOM 700 C CA . VAL A 1 89 ? 1.178 0.060 5.349 1.00 97.31 89 VAL A CA 1
ATOM 701 C C . VAL A 1 89 ? 1.460 -0.739 4.072 1.00 97.31 89 VAL A C 1
ATOM 703 O O . VAL A 1 89 ? 1.387 -1.964 4.101 1.00 97.31 89 VAL A O 1
ATOM 706 N N . PRO A 1 90 ? 1.734 -0.099 2.923 1.00 96.12 90 PRO A N 1
ATOM 707 C CA . PRO A 1 90 ? 2.187 -0.789 1.715 1.00 96.12 90 PRO A CA 1
ATOM 708 C C . PRO A 1 90 ? 3.702 -1.025 1.695 1.00 96.12 90 PRO A C 1
ATOM 710 O O . PRO A 1 90 ? 4.476 -0.179 2.150 1.00 96.12 90 PRO A O 1
ATOM 713 N N . LYS A 1 91 ? 4.127 -2.128 1.071 1.00 95.69 91 LYS A N 1
ATOM 714 C CA . LYS A 1 91 ? 5.525 -2.394 0.701 1.00 95.69 91 LYS A CA 1
ATOM 715 C C . LYS A 1 91 ? 5.650 -2.536 -0.811 1.00 95.69 91 LYS A C 1
ATOM 717 O O . LYS A 1 91 ? 4.889 -3.287 -1.426 1.00 95.69 91 LYS A O 1
ATOM 722 N N . GLN A 1 92 ? 6.644 -1.870 -1.385 1.00 93.25 92 GLN A N 1
ATOM 723 C CA . GLN A 1 92 ? 6.958 -1.921 -2.813 1.00 93.25 92 GLN A CA 1
ATOM 724 C C . GLN A 1 92 ? 8.472 -1.976 -3.060 1.00 93.25 92 GLN A C 1
ATOM 726 O O . GLN A 1 92 ? 9.254 -1.724 -2.141 1.00 93.25 92 GLN A O 1
ATOM 731 N N . ALA A 1 93 ? 8.873 -2.368 -4.267 1.00 88.94 93 ALA A N 1
ATOM 732 C CA . ALA A 1 93 ? 10.257 -2.456 -4.731 1.00 88.94 93 ALA A CA 1
ATOM 733 C C . ALA A 1 93 ? 10.401 -1.875 -6.139 1.00 88.94 93 ALA A C 1
ATOM 735 O O . ALA A 1 93 ? 9.392 -1.903 -6.883 1.00 88.94 93 ALA A O 1
#

Secondary structure (DSSP, 8-state):
-----SSSSSSSSSSSSSS---PPPPPP---SSPPP-EE--EE--TT-HHHHHHHIIIIIHHHHHHTT--EEEEE--SSGGG-TTTEEEEEE-

Sequence (93 aa):
MLRSRALSLALLLGACALVNAAAPAPRPEEPSGHRVFELRTYYTNPGKMDDLHKRFREHTCRLFQKHGMTLVGFWTPIDEKDGKGDKLVPKQA

pLDDT: mean 82.52, std 18.72, range [42.22, 98.12]